Protein AF-A0A2E0ZNK6-F1 (afdb_monomer_lite)

Structure (mmCIF, N/CA/C/O backbone):
data_AF-A0A2E0ZNK6-F1
#
_entry.id   AF-A0A2E0ZNK6-F1
#
loop_
_atom_site.group_PDB
_atom_site.id
_atom_site.type_symbol
_atom_site.label_atom_id
_atom_site.label_alt_id
_atom_site.label_comp_id
_atom_site.label_asym_id
_atom_site.label_entity_id
_atom_site.label_seq_id
_atom_site.pdbx_PDB_ins_code
_atom_site.Cartn_x
_atom_site.Cartn_y
_atom_site.Cartn_z
_atom_site.occupancy
_atom_site.B_iso_or_equiv
_atom_site.auth_seq_id
_atom_site.auth_comp_id
_atom_site.auth_asym_id
_atom_site.auth_atom_id
_atom_site.pdbx_PDB_model_num
ATOM 1 N N . MET A 1 1 ? -23.061 -4.264 -3.926 1.00 70.12 1 MET A N 1
ATOM 2 C CA . MET A 1 1 ? -22.063 -5.006 -3.134 1.00 70.12 1 MET A CA 1
ATOM 3 C C . MET A 1 1 ? -20.706 -4.809 -3.786 1.00 70.12 1 MET A C 1
ATOM 5 O O . MET A 1 1 ? -20.598 -5.029 -4.992 1.00 70.12 1 MET A O 1
ATOM 9 N N . GLY A 1 2 ? -19.726 -4.303 -3.035 1.00 82.19 2 GLY A N 1
ATOM 10 C CA . GLY A 1 2 ? -18.363 -4.094 -3.534 1.00 82.19 2 GLY A CA 1
ATOM 11 C C . GLY A 1 2 ? -17.661 -5.417 -3.856 1.00 82.19 2 GLY A C 1
ATOM 12 O O . GLY A 1 2 ? -18.044 -6.472 -3.348 1.00 82.19 2 GLY A O 1
ATOM 13 N N . LYS A 1 3 ? -16.643 -5.379 -4.723 1.00 89.06 3 LYS A N 1
ATOM 14 C CA . LYS A 1 3 ? -15.767 -6.533 -4.967 1.00 89.06 3 LYS A CA 1
ATOM 15 C C . LYS A 1 3 ? -14.542 -6.429 -4.067 1.00 89.06 3 LYS A C 1
ATOM 17 O O . LYS A 1 3 ? -13.878 -5.399 -4.070 1.00 89.06 3 LYS A O 1
ATOM 22 N N . ASN A 1 4 ? -14.216 -7.513 -3.371 1.00 89.81 4 ASN A N 1
ATOM 23 C CA . ASN A 1 4 ? -12.973 -7.616 -2.615 1.00 89.81 4 ASN A CA 1
ATOM 24 C C . ASN A 1 4 ? -11.845 -8.045 -3.555 1.00 89.81 4 ASN A C 1
ATOM 26 O O . ASN A 1 4 ? -11.965 -9.060 -4.244 1.00 89.81 4 ASN A O 1
ATOM 30 N N . VAL A 1 5 ? -10.762 -7.272 -3.582 1.00 92.56 5 VAL A N 1
ATOM 31 C CA . VAL A 1 5 ? -9.569 -7.551 -4.387 1.00 92.56 5 VAL A CA 1
ATOM 32 C C . VAL A 1 5 ? -8.369 -7.615 -3.455 1.00 92.56 5 VAL A C 1
ATOM 34 O O . VAL A 1 5 ? -8.205 -6.756 -2.596 1.00 92.56 5 VAL A O 1
ATOM 37 N N . ALA A 1 6 ? -7.531 -8.629 -3.640 1.00 92.56 6 ALA A N 1
ATOM 38 C CA . ALA A 1 6 ? -6.248 -8.744 -2.968 1.00 92.56 6 ALA A CA 1
ATOM 39 C C . ALA A 1 6 ? -5.140 -8.595 -4.016 1.00 92.56 6 ALA A C 1
ATOM 41 O O . ALA A 1 6 ? -5.135 -9.318 -5.014 1.00 92.56 6 ALA A O 1
ATOM 42 N N . ALA A 1 7 ? -4.233 -7.644 -3.811 1.00 91.19 7 ALA A N 1
ATOM 43 C CA . ALA A 1 7 ? -3.157 -7.334 -4.743 1.00 91.19 7 ALA A CA 1
ATOM 44 C C . ALA A 1 7 ? -1.819 -7.347 -4.002 1.00 91.19 7 ALA A C 1
ATOM 46 O O . ALA A 1 7 ? -1.632 -6.606 -3.041 1.00 91.19 7 ALA A O 1
ATOM 47 N N . PHE A 1 8 ? -0.890 -8.184 -4.460 1.00 93.25 8 PHE A N 1
ATOM 48 C CA . PHE A 1 8 ? 0.424 -8.352 -3.846 1.00 93.25 8 PHE A CA 1
ATOM 49 C C . PHE A 1 8 ? 1.500 -8.487 -4.917 1.00 93.25 8 PHE A C 1
ATOM 51 O O . PHE A 1 8 ? 1.259 -9.042 -5.988 1.00 93.25 8 PHE A O 1
ATOM 58 N N . THR A 1 9 ? 2.709 -8.033 -4.593 1.00 94.12 9 THR A N 1
ATOM 59 C CA . THR A 1 9 ? 3.920 -8.499 -5.273 1.00 94.12 9 THR A CA 1
ATOM 60 C C . THR A 1 9 ? 4.522 -9.621 -4.439 1.00 94.12 9 THR A C 1
ATOM 62 O O . THR A 1 9 ? 4.619 -9.490 -3.222 1.00 94.12 9 THR A O 1
ATOM 65 N N . MET A 1 10 ? 4.918 -10.717 -5.079 1.00 96.62 10 MET A N 1
ATOM 66 C CA . MET A 1 10 ? 5.457 -11.888 -4.389 1.00 96.62 10 MET A CA 1
ATOM 67 C C . MET A 1 10 ? 6.645 -12.484 -5.134 1.00 96.62 10 MET A C 1
ATOM 69 O O . MET A 1 10 ? 6.805 -12.291 -6.342 1.00 96.62 10 MET A O 1
ATOM 73 N N . SER A 1 11 ? 7.477 -13.216 -4.405 1.00 96.25 11 SER A N 1
ATOM 74 C CA . SER A 1 11 ? 8.498 -14.082 -4.975 1.00 96.25 11 SER A CA 1
ATOM 75 C C . SER A 1 11 ? 7.863 -15.319 -5.618 1.00 96.25 11 SER A C 1
ATOM 77 O O . SER A 1 11 ? 6.703 -15.650 -5.371 1.00 96.25 11 SER A O 1
ATOM 79 N N . LEU A 1 12 ? 8.636 -16.031 -6.442 1.00 96.56 12 LEU A N 1
ATOM 80 C CA . LEU A 1 12 ? 8.164 -17.237 -7.134 1.00 96.56 12 LEU A CA 1
ATOM 81 C C . LEU A 1 12 ? 7.754 -18.363 -6.170 1.00 96.56 12 LEU A C 1
ATOM 83 O O . LEU A 1 12 ? 6.863 -19.148 -6.473 1.00 96.56 12 LEU A O 1
ATOM 87 N N . ASP A 1 13 ? 8.406 -18.432 -5.016 1.00 96.44 13 ASP A N 1
ATOM 88 C CA . ASP A 1 13 ? 8.130 -19.369 -3.927 1.00 96.44 13 ASP A CA 1
ATOM 89 C C . ASP A 1 13 ? 7.037 -18.877 -2.958 1.00 96.44 13 ASP A C 1
ATOM 91 O O . ASP A 1 13 ? 6.746 -19.555 -1.975 1.00 96.44 13 ASP A O 1
ATOM 95 N N . GLY A 1 14 ? 6.378 -17.750 -3.259 1.00 96.50 14 GLY A N 1
ATOM 96 C CA . GLY A 1 14 ? 5.131 -17.336 -2.609 1.00 96.50 14 GLY A CA 1
ATOM 97 C C . GLY A 1 14 ? 5.278 -16.412 -1.399 1.00 96.50 14 GLY A C 1
ATOM 98 O O . GLY A 1 14 ? 4.330 -16.279 -0.627 1.00 96.50 14 GLY A O 1
ATOM 99 N N . PHE A 1 15 ? 6.424 -15.752 -1.221 1.00 96.69 15 PHE A N 1
ATOM 100 C CA . PHE A 1 15 ? 6.652 -14.812 -0.120 1.00 96.69 15 PHE A CA 1
ATOM 101 C C . PHE A 1 15 ? 6.435 -13.359 -0.557 1.00 96.69 15 PHE A C 1
ATOM 103 O O . PHE A 1 15 ? 6.877 -12.940 -1.626 1.00 96.69 15 PHE A O 1
ATOM 110 N N . ILE A 1 16 ? 5.771 -12.571 0.293 1.00 95.75 16 ILE A N 1
ATOM 111 C CA . ILE A 1 16 ? 5.468 -11.144 0.054 1.00 95.75 16 ILE A CA 1
ATOM 112 C C . ILE A 1 16 ? 6.433 -10.180 0.766 1.00 95.75 16 ILE A C 1
ATOM 114 O O . ILE A 1 16 ? 6.348 -8.970 0.576 1.00 95.75 16 ILE A O 1
ATOM 118 N N . ALA A 1 17 ? 7.357 -10.711 1.565 1.00 96.88 17 ALA A N 1
ATOM 119 C CA . ALA A 1 17 ? 8.438 -9.983 2.221 1.00 96.88 17 ALA A CA 1
ATOM 120 C C . ALA A 1 17 ? 9.572 -10.957 2.577 1.00 96.88 17 ALA A C 1
ATOM 122 O O . ALA A 1 17 ? 9.353 -12.171 2.635 1.00 96.88 17 ALA A O 1
ATOM 123 N N . GLY A 1 18 ? 10.779 -10.438 2.800 1.00 94.69 18 GLY A N 1
ATOM 124 C CA . GLY A 1 18 ? 11.882 -11.224 3.349 1.00 94.69 18 GLY A CA 1
ATOM 125 C C . GLY A 1 18 ? 11.807 -11.394 4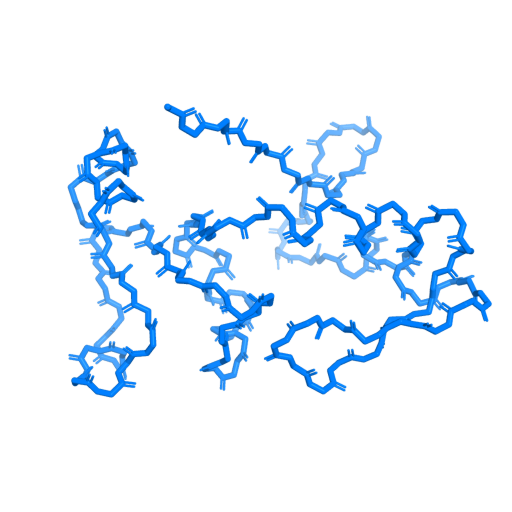.878 1.00 94.69 18 GLY A C 1
ATOM 126 O O . GLY A 1 18 ? 10.906 -10.842 5.514 1.00 94.69 18 GLY A O 1
ATOM 127 N N . PRO A 1 19 ? 12.727 -12.165 5.493 1.00 93.62 19 PRO A N 1
ATOM 128 C CA . PRO A 1 19 ? 12.668 -12.506 6.919 1.00 93.62 19 PRO A CA 1
ATOM 129 C C . PRO A 1 19 ? 12.687 -11.325 7.899 1.00 93.62 19 PRO A C 1
ATOM 131 O O . PRO A 1 19 ? 12.296 -11.511 9.048 1.00 93.62 19 PRO A O 1
ATOM 134 N N . ASN A 1 20 ? 13.136 -10.139 7.476 1.00 93.38 20 ASN A N 1
ATOM 135 C CA . ASN A 1 20 ? 13.148 -8.913 8.280 1.00 93.38 20 ASN A CA 1
ATOM 136 C C . ASN A 1 20 ? 12.280 -7.813 7.637 1.00 93.38 20 ASN A C 1
ATOM 138 O O . ASN A 1 20 ? 12.625 -6.633 7.689 1.00 93.38 20 ASN A O 1
ATOM 142 N N . ASP A 1 21 ? 11.185 -8.219 6.985 1.00 93.31 21 ASP A N 1
ATOM 143 C CA . ASP A 1 21 ? 10.240 -7.368 6.247 1.00 93.31 21 ASP A CA 1
ATOM 144 C C . ASP A 1 21 ? 10.844 -6.622 5.051 1.00 93.31 21 ASP A C 1
ATOM 146 O O . ASP A 1 21 ? 10.258 -5.671 4.530 1.00 93.31 21 ASP A O 1
ATOM 150 N N . GLU A 1 22 ? 12.010 -7.041 4.555 1.00 92.62 22 GLU A N 1
ATOM 151 C CA . GLU A 1 22 ? 12.582 -6.403 3.381 1.00 92.62 22 GLU A CA 1
ATOM 152 C C . GLU A 1 22 ? 11.739 -6.680 2.126 1.00 92.62 22 GLU A C 1
ATOM 154 O O . GLU A 1 22 ? 11.526 -7.818 1.707 1.00 92.62 22 GLU A O 1
ATOM 159 N N . VAL A 1 23 ? 11.289 -5.603 1.483 1.00 93.50 23 VAL A N 1
ATOM 160 C CA . VAL A 1 23 ? 10.447 -5.660 0.277 1.00 93.50 23 VAL A CA 1
ATOM 161 C C . VAL A 1 23 ? 11.159 -5.156 -0.978 1.00 93.50 23 VAL A C 1
ATOM 163 O O . VAL A 1 23 ? 10.675 -5.341 -2.091 1.00 93.50 23 VAL A O 1
ATOM 166 N N . GLY A 1 24 ? 12.350 -4.563 -0.843 1.00 92.56 24 GLY A N 1
ATOM 167 C CA . GLY A 1 24 ? 13.020 -3.854 -1.941 1.00 92.56 24 GLY A CA 1
ATOM 168 C C . GLY A 1 24 ? 13.265 -4.703 -3.195 1.00 92.56 24 GLY A C 1
ATOM 169 O O . GLY A 1 24 ? 13.151 -4.202 -4.310 1.00 92.56 24 GLY A O 1
ATOM 170 N N . ARG A 1 25 ? 13.548 -6.006 -3.044 1.00 92.62 25 ARG A N 1
ATOM 171 C CA . ARG A 1 25 ? 13.685 -6.914 -4.198 1.00 92.62 25 ARG A CA 1
ATOM 172 C C . ARG A 1 25 ? 12.355 -7.174 -4.893 1.00 92.62 25 ARG A C 1
ATOM 174 O O . ARG A 1 25 ? 12.323 -7.179 -6.119 1.00 92.62 25 ARG A O 1
ATOM 181 N N . LEU A 1 26 ? 11.291 -7.370 -4.116 1.00 95.00 26 LEU A N 1
ATOM 182 C CA . LEU A 1 26 ? 9.947 -7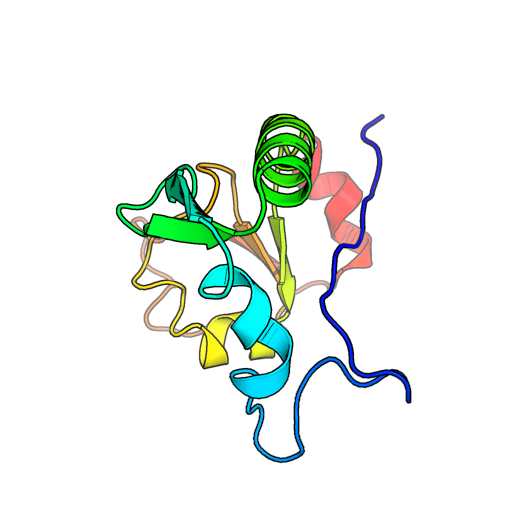.594 -4.634 1.00 95.00 26 LEU A CA 1
ATOM 183 C C . LEU A 1 26 ? 9.464 -6.354 -5.382 1.00 95.00 26 LEU A C 1
ATOM 185 O O . LEU A 1 26 ? 9.058 -6.463 -6.525 1.00 95.00 26 LEU A O 1
ATOM 189 N N . PHE A 1 27 ? 9.618 -5.165 -4.804 1.00 93.56 27 PHE A N 1
ATOM 190 C CA . PHE A 1 27 ? 9.085 -3.917 -5.358 1.00 93.56 27 PHE A CA 1
ATOM 191 C C . PHE A 1 27 ? 10.000 -3.248 -6.396 1.00 93.56 27 PHE A C 1
ATOM 193 O O . PHE A 1 27 ? 9.635 -2.215 -6.953 1.00 93.56 27 PHE A O 1
ATOM 200 N N . LYS A 1 28 ? 11.164 -3.835 -6.720 1.00 94.56 28 LYS A N 1
ATOM 201 C CA . LYS A 1 28 ? 12.128 -3.271 -7.686 1.00 94.56 28 LYS A CA 1
ATOM 202 C C . LYS A 1 28 ? 11.494 -2.945 -9.043 1.00 94.56 28 LYS A C 1
ATOM 204 O O . LYS A 1 28 ? 11.945 -2.027 -9.727 1.00 94.56 28 LYS A O 1
ATOM 209 N N . TRP A 1 29 ? 10.457 -3.684 -9.436 1.00 94.19 29 TRP A N 1
ATOM 210 C CA . TRP A 1 29 ? 9.803 -3.490 -10.725 1.00 94.19 29 TRP A CA 1
ATOM 211 C C . TRP A 1 29 ? 9.142 -2.108 -10.872 1.00 94.19 29 TRP A C 1
ATOM 213 O O . TRP A 1 29 ? 9.121 -1.587 -11.988 1.00 94.19 29 TRP A O 1
ATOM 223 N N . TYR A 1 30 ? 8.724 -1.473 -9.767 1.00 94.31 30 TYR A N 1
ATOM 224 C CA . TYR A 1 30 ? 8.174 -0.110 -9.746 1.00 94.31 30 TYR A CA 1
ATOM 225 C C . TYR A 1 30 ? 9.165 0.978 -10.177 1.00 94.31 30 TYR A C 1
ATOM 227 O O . TYR A 1 30 ? 8.744 2.108 -10.380 1.00 94.31 30 TYR A O 1
ATOM 235 N N . GLY A 1 31 ? 10.459 0.676 -10.310 1.00 95.50 31 GLY A N 1
ATOM 236 C CA . GLY A 1 31 ? 11.476 1.619 -10.796 1.00 95.50 31 GLY A CA 1
ATOM 237 C C . GLY A 1 31 ? 12.305 1.082 -11.963 1.00 95.50 31 GLY A C 1
ATOM 238 O O . GLY A 1 31 ? 13.401 1.577 -12.211 1.00 95.50 31 GLY A O 1
ATOM 239 N N . SER A 1 32 ? 11.840 0.020 -12.624 1.00 95.00 32 SER A N 1
ATOM 240 C CA . SER A 1 32 ? 12.626 -0.717 -13.625 1.00 95.00 32 SER A CA 1
ATOM 241 C C . SER A 1 32 ? 12.215 -0.475 -15.078 1.00 95.00 32 SER A C 1
ATOM 243 O O . SER A 1 32 ? 12.854 -1.022 -15.974 1.00 95.00 32 SER A O 1
ATOM 245 N N . GLY A 1 33 ? 11.156 0.302 -15.313 1.00 96.06 33 GLY A N 1
ATOM 246 C CA . GLY A 1 33 ? 10.641 0.575 -16.652 1.00 96.06 33 GLY A CA 1
ATOM 247 C C . GLY A 1 33 ? 10.992 1.959 -17.189 1.00 96.06 33 GLY A C 1
ATOM 248 O O . GLY A 1 33 ? 11.962 2.596 -16.773 1.00 96.06 33 GLY A O 1
ATOM 249 N N . ASP A 1 34 ? 10.185 2.417 -18.138 1.00 96.81 34 ASP A N 1
ATOM 250 C CA . ASP A 1 34 ? 10.382 3.635 -18.921 1.00 96.81 34 ASP A CA 1
ATOM 251 C C . ASP A 1 34 ? 9.218 4.631 -18.832 1.00 96.81 34 ASP A C 1
ATOM 253 O O . ASP A 1 34 ? 9.425 5.810 -19.116 1.00 96.81 34 ASP A O 1
ATOM 257 N N . THR A 1 35 ? 8.053 4.203 -18.350 1.00 97.56 35 THR A N 1
ATOM 258 C CA . THR A 1 35 ? 6.871 5.047 -18.162 1.00 97.56 35 THR A CA 1
ATOM 259 C C . THR A 1 35 ? 6.776 5.525 -16.719 1.00 97.56 35 THR A C 1
ATOM 261 O O . THR A 1 35 ? 6.671 4.721 -15.788 1.00 97.56 35 THR A O 1
ATOM 264 N N . GLU A 1 36 ? 6.786 6.842 -16.531 1.00 96.44 36 GLU A N 1
ATOM 265 C CA . GLU A 1 36 ? 6.503 7.466 -15.239 1.00 96.44 36 GLU A CA 1
ATOM 266 C C . GLU A 1 36 ? 5.000 7.470 -14.957 1.00 96.44 36 GLU A C 1
ATOM 268 O O . GLU A 1 36 ? 4.193 7.764 -15.839 1.00 96.44 36 GLU A O 1
ATOM 273 N N . PHE A 1 37 ? 4.624 7.178 -13.715 1.00 92.56 37 PHE A N 1
ATOM 274 C CA . PHE A 1 37 ? 3.266 7.383 -13.237 1.00 92.56 37 PHE A CA 1
ATOM 275 C C . PHE A 1 37 ? 3.268 7.796 -11.767 1.00 92.56 37 PHE A C 1
ATOM 277 O O . PHE A 1 37 ? 4.008 7.254 -10.941 1.00 92.56 37 PHE A O 1
ATOM 284 N N . THR A 1 38 ? 2.432 8.776 -11.444 1.00 91.06 38 THR A N 1
ATOM 285 C CA . THR A 1 38 ? 2.259 9.263 -10.076 1.00 91.06 38 THR A CA 1
ATOM 286 C C . THR A 1 38 ? 1.311 8.342 -9.325 1.00 91.06 38 THR A C 1
ATOM 288 O O . THR A 1 38 ? 0.219 8.035 -9.809 1.00 91.06 38 THR A O 1
ATOM 291 N N . VAL A 1 39 ? 1.712 7.911 -8.132 1.00 88.44 39 VAL A N 1
ATOM 292 C CA . VAL A 1 39 ? 0.842 7.157 -7.229 1.00 88.44 39 VAL A CA 1
ATOM 293 C C . VAL A 1 39 ? -0.247 8.110 -6.727 1.00 88.44 39 VAL A C 1
ATOM 295 O O . VAL A 1 39 ? 0.089 9.104 -6.075 1.00 88.44 39 VAL A O 1
ATOM 298 N N . PRO A 1 40 ? -1.539 7.849 -7.007 1.00 86.38 40 PRO A N 1
ATOM 299 C CA . PRO A 1 40 ? -2.603 8.765 -6.611 1.00 86.38 40 PRO A CA 1
ATOM 300 C C . PRO A 1 40 ? -2.585 9.028 -5.098 1.00 86.38 40 PRO A C 1
ATOM 302 O O . PRO A 1 40 ? -2.199 8.159 -4.320 1.00 86.38 40 PRO A O 1
ATOM 305 N N . GLY A 1 41 ? -2.963 10.234 -4.674 1.00 82.50 41 GLY A N 1
ATOM 306 C CA . GLY A 1 41 ? -2.936 10.629 -3.258 1.00 82.50 41 GLY A CA 1
ATOM 307 C C . GLY A 1 41 ? -1.540 10.885 -2.670 1.00 82.50 41 GLY A C 1
ATOM 308 O O . GLY A 1 41 ? -1.434 11.100 -1.468 1.00 82.50 41 GLY A O 1
ATOM 309 N N . THR A 1 42 ? -0.475 10.868 -3.482 1.00 85.31 42 THR A N 1
ATOM 310 C CA . THR A 1 42 ? 0.904 11.138 -3.040 1.00 85.31 42 THR A CA 1
ATOM 311 C C . THR A 1 42 ? 1.706 11.883 -4.111 1.00 85.31 42 THR A C 1
ATOM 313 O O . THR A 1 42 ? 1.312 11.908 -5.275 1.00 85.31 42 THR A O 1
ATOM 316 N N . ASP A 1 43 ? 2.887 12.383 -3.739 1.00 88.44 43 ASP A N 1
ATOM 317 C CA . ASP A 1 43 ? 3.893 12.900 -4.682 1.00 88.44 43 ASP A CA 1
ATOM 318 C C . ASP A 1 43 ? 4.859 11.809 -5.197 1.00 88.44 43 ASP A C 1
ATOM 320 O O . ASP A 1 43 ? 5.853 12.102 -5.865 1.00 88.44 43 ASP A O 1
ATOM 324 N N . MET A 1 44 ? 4.615 10.531 -4.877 1.00 89.69 44 MET A N 1
ATOM 325 C CA . MET A 1 44 ? 5.497 9.437 -5.283 1.00 89.69 44 MET A CA 1
ATOM 326 C C . MET A 1 44 ? 5.353 9.146 -6.777 1.00 89.69 44 MET A C 1
ATOM 328 O O . MET A 1 44 ? 4.251 8.931 -7.281 1.00 89.69 44 MET A O 1
ATOM 332 N N . ILE A 1 45 ? 6.486 9.069 -7.476 1.00 93.19 45 ILE A N 1
ATOM 333 C CA . ILE A 1 45 ? 6.547 8.698 -8.892 1.00 93.19 45 ILE A CA 1
ATOM 334 C C . ILE A 1 45 ? 7.179 7.316 -9.008 1.00 93.19 45 ILE A C 1
ATOM 336 O O . ILE A 1 45 ? 8.307 7.087 -8.566 1.00 93.19 45 ILE A O 1
ATOM 340 N N . PHE A 1 46 ? 6.449 6.400 -9.630 1.00 94.56 46 PHE A N 1
ATOM 341 C CA . PHE A 1 46 ? 6.959 5.106 -10.052 1.00 94.56 46 PHE A CA 1
ATOM 342 C C . PHE A 1 46 ? 7.342 5.160 -11.529 1.00 94.56 46 PHE A C 1
ATOM 344 O O . PHE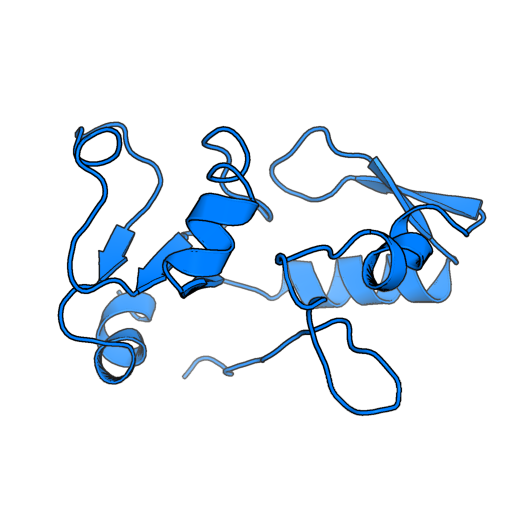 A 1 46 ? 6.810 5.952 -12.303 1.00 94.56 46 PHE A O 1
ATOM 351 N N . LYS A 1 47 ? 8.287 4.307 -11.916 1.00 97.31 47 LYS A N 1
ATOM 352 C CA . LYS A 1 47 ? 8.758 4.137 -13.285 1.00 97.31 47 LYS A CA 1
ATOM 353 C C . LYS A 1 47 ? 8.679 2.667 -13.686 1.00 97.31 47 LYS A C 1
ATOM 355 O O . LYS A 1 47 ? 9.579 1.873 -13.403 1.00 97.31 47 LYS A O 1
ATOM 360 N N . ALA A 1 48 ? 7.576 2.299 -14.323 1.00 96.38 48 ALA A N 1
ATOM 361 C CA . ALA A 1 48 ? 7.254 0.927 -14.705 1.00 96.38 48 ALA A CA 1
ATOM 362 C C . ALA A 1 48 ? 7.140 0.795 -16.229 1.00 96.38 48 ALA A C 1
ATOM 364 O O . ALA A 1 48 ? 7.213 1.780 -16.957 1.00 96.38 48 ALA A O 1
ATOM 365 N N . ALA A 1 49 ? 7.015 -0.433 -16.732 1.00 97.06 49 ALA A N 1
ATOM 366 C CA . ALA A 1 49 ? 6.683 -0.636 -18.140 1.00 97.06 49 ALA A CA 1
ATOM 367 C C . ALA A 1 49 ? 5.283 -0.067 -18.424 1.00 97.06 49 ALA A C 1
ATOM 369 O O . ALA A 1 49 ? 4.399 -0.201 -17.573 1.00 97.06 49 ALA A O 1
ATOM 370 N N . GLN A 1 50 ? 5.060 0.490 -19.619 1.00 96.56 50 GLN A N 1
ATOM 371 C CA . GLN A 1 50 ? 3.778 1.103 -20.001 1.00 96.56 50 GLN A CA 1
ATOM 372 C C . GLN A 1 50 ? 2.561 0.228 -19.661 1.00 96.56 50 GLN A C 1
ATOM 374 O O . GLN A 1 50 ? 1.642 0.685 -18.992 1.00 96.56 50 GLN A O 1
ATOM 379 N N . ALA A 1 51 ? 2.592 -1.057 -20.031 1.00 96.69 51 ALA A N 1
ATOM 380 C CA . ALA A 1 51 ? 1.486 -1.980 -19.764 1.00 96.69 51 ALA A CA 1
ATOM 381 C C . ALA A 1 51 ? 1.177 -2.138 -18.261 1.00 96.69 51 ALA A C 1
ATOM 383 O O . ALA A 1 51 ? 0.019 -2.287 -17.876 1.00 96.69 51 ALA A O 1
ATOM 384 N N . SER A 1 52 ? 2.202 -2.094 -17.404 1.00 95.88 52 SER A N 1
ATOM 385 C CA . SER A 1 52 ? 2.025 -2.142 -15.952 1.00 95.88 52 SER A CA 1
ATOM 386 C C . SER A 1 52 ? 1.479 -0.824 -15.410 1.00 95.88 52 SER A C 1
ATOM 388 O O . SER A 1 52 ? 0.609 -0.855 -14.546 1.00 95.88 52 SER A O 1
ATOM 390 N N . ALA A 1 53 ? 1.963 0.318 -15.907 1.00 95.50 53 ALA A N 1
ATOM 391 C CA . ALA A 1 53 ? 1.454 1.632 -15.516 1.00 95.50 53 ALA A CA 1
ATOM 392 C C . ALA A 1 53 ? -0.041 1.768 -15.859 1.00 95.50 53 ALA A C 1
ATOM 394 O O . ALA A 1 53 ? -0.835 2.109 -14.983 1.00 95.50 53 ALA A O 1
ATOM 395 N N . ASP A 1 54 ? -0.434 1.386 -17.078 1.00 95.31 54 ASP A N 1
ATOM 396 C CA . ASP A 1 54 ? -1.832 1.392 -17.529 1.00 95.31 54 ASP A CA 1
ATOM 397 C C . ASP A 1 54 ? -2.707 0.487 -16.649 1.00 95.31 54 ASP A C 1
ATOM 399 O O . ASP A 1 54 ? -3.781 0.887 -16.195 1.00 95.31 54 ASP A O 1
ATOM 403 N N . TYR A 1 55 ? -2.226 -0.729 -16.358 1.00 94.69 55 TYR A N 1
ATOM 404 C CA . TYR A 1 55 ? -2.927 -1.676 -15.492 1.00 94.69 55 TYR A CA 1
ATOM 405 C C . TYR A 1 55 ? -3.129 -1.130 -14.075 1.00 94.69 55 TYR A C 1
ATOM 407 O O . TYR A 1 55 ? -4.221 -1.262 -13.517 1.00 94.69 55 TYR A O 1
ATOM 415 N N . LEU A 1 56 ? -2.092 -0.540 -13.477 1.00 93.50 56 LEU A N 1
ATOM 416 C CA . LEU A 1 56 ? -2.171 0.008 -12.126 1.00 93.50 56 LEU A CA 1
ATOM 417 C C . LEU A 1 56 ? -3.093 1.217 -12.074 1.00 93.50 56 LEU A C 1
ATOM 419 O O . LEU A 1 56 ? -3.925 1.286 -11.177 1.00 93.50 56 LEU A O 1
ATOM 423 N N . GLN A 1 57 ? -3.001 2.127 -13.045 1.00 91.62 57 GLN A N 1
ATOM 424 C CA . GLN A 1 57 ? -3.881 3.287 -13.124 1.00 91.62 57 GLN A CA 1
ATOM 425 C C . GLN A 1 57 ? -5.352 2.859 -13.218 1.00 91.62 57 GLN A C 1
ATOM 427 O O . GLN A 1 57 ? -6.184 3.334 -12.443 1.00 91.62 57 GLN A O 1
ATOM 432 N N . ASP A 1 58 ? -5.675 1.923 -14.114 1.00 93.00 58 ASP A N 1
ATOM 433 C CA . ASP A 1 58 ? -7.034 1.395 -14.254 1.00 93.00 58 ASP A CA 1
ATOM 434 C C . ASP A 1 58 ? -7.499 0.661 -12.985 1.00 93.00 58 ASP A C 1
ATOM 436 O O . ASP A 1 58 ? -8.595 0.920 -12.483 1.00 93.00 58 ASP A O 1
ATOM 440 N N . SER A 1 59 ? -6.663 -0.216 -12.423 1.00 92.94 59 SER A N 1
ATOM 441 C CA . SER A 1 59 ? -7.018 -1.030 -11.254 1.00 92.94 59 SER A CA 1
ATOM 442 C C . SER A 1 59 ? -7.193 -0.192 -9.990 1.00 92.94 59 SER A C 1
ATOM 444 O O . SER A 1 59 ? -8.169 -0.371 -9.262 1.00 92.94 59 SER A O 1
ATOM 446 N N . TRP A 1 60 ? -6.276 0.738 -9.727 1.00 93.19 60 TRP A N 1
ATOM 447 C CA . TRP A 1 60 ? -6.308 1.586 -8.538 1.00 93.19 60 TRP A CA 1
ATOM 448 C C . TRP A 1 60 ? -7.426 2.624 -8.592 1.00 93.19 60 TRP A C 1
ATOM 450 O O . TRP A 1 60 ? -8.021 2.899 -7.556 1.00 93.19 60 TRP A O 1
ATOM 460 N N . SER A 1 61 ? -7.799 3.117 -9.781 1.00 91.31 61 SER A N 1
ATOM 461 C CA . SER A 1 61 ? -8.932 4.048 -9.939 1.00 91.31 61 SER A CA 1
ATOM 462 C C . SER A 1 61 ? -10.286 3.471 -9.500 1.00 91.31 61 SER A C 1
ATOM 464 O O . SER A 1 61 ? -11.241 4.213 -9.284 1.00 91.31 61 SER A O 1
ATOM 466 N N . LYS A 1 62 ? -10.377 2.142 -9.378 1.00 92.56 62 LYS A N 1
ATOM 467 C CA . LYS A 1 62 ? -11.596 1.410 -9.005 1.00 92.56 62 LYS A CA 1
ATOM 468 C C . LYS A 1 62 ? -11.649 1.065 -7.518 1.00 92.56 62 LYS A C 1
ATOM 470 O O . LYS A 1 62 ? -12.656 0.515 -7.069 1.00 92.56 62 LYS A O 1
ATOM 475 N N . LEU A 1 63 ? -10.577 1.322 -6.769 1.00 92.94 63 LEU A N 1
ATOM 476 C CA . LEU A 1 63 ? -10.532 1.050 -5.338 1.00 92.94 63 LEU A CA 1
ATOM 477 C C . LEU A 1 63 ? -11.288 2.148 -4.588 1.00 92.94 63 LEU A C 1
ATOM 479 O O . LEU A 1 63 ? -11.094 3.329 -4.844 1.00 92.94 63 LEU A O 1
ATOM 483 N N . GLY A 1 64 ? -12.162 1.739 -3.668 1.00 92.75 64 GLY A N 1
ATOM 484 C CA . GLY A 1 64 ? -12.905 2.657 -2.796 1.00 92.75 64 GLY A CA 1
ATOM 485 C C . GLY A 1 64 ? -12.355 2.735 -1.373 1.00 92.75 64 GLY A C 1
ATOM 486 O O . GLY A 1 64 ? -12.690 3.660 -0.648 1.00 92.75 64 GLY A O 1
ATOM 487 N N . ALA A 1 65 ? -11.528 1.770 -0.971 1.00 93.44 65 ALA A N 1
ATOM 488 C CA . ALA A 1 65 ? -10.914 1.689 0.348 1.00 93.44 65 ALA A CA 1
ATOM 489 C C . ALA A 1 65 ? -9.696 0.759 0.305 1.00 93.44 65 ALA A C 1
ATOM 491 O O . ALA A 1 65 ? -9.626 -0.144 -0.536 1.00 93.44 65 ALA A O 1
ATOM 492 N N . ILE A 1 66 ? -8.778 0.949 1.249 1.00 94.19 66 ILE A N 1
ATOM 493 C CA . ILE A 1 66 ? -7.682 0.026 1.536 1.00 94.19 66 ILE A CA 1
ATOM 494 C C . ILE A 1 66 ? -7.912 -0.600 2.904 1.00 94.19 66 ILE A C 1
ATOM 496 O O . ILE A 1 66 ? -8.219 0.075 3.883 1.00 94.19 66 ILE A O 1
ATOM 500 N N . VAL A 1 67 ? -7.717 -1.911 2.965 1.00 94.44 67 VAL A N 1
ATOM 501 C CA . VAL A 1 67 ? -7.639 -2.664 4.210 1.00 94.44 67 VAL A CA 1
ATOM 502 C C . VAL A 1 67 ? -6.233 -3.219 4.306 1.00 94.44 67 VAL A C 1
ATOM 504 O O . VAL A 1 67 ? -5.786 -3.912 3.392 1.00 94.44 67 VAL A O 1
ATOM 507 N N . THR A 1 68 ? -5.563 -2.977 5.426 1.00 95.06 68 THR A N 1
ATOM 508 C CA . THR A 1 68 ? -4.284 -3.626 5.707 1.00 95.06 68 THR A CA 1
ATOM 509 C C . THR A 1 68 ? -4.162 -4.032 7.172 1.00 95.06 68 THR A C 1
ATOM 511 O O . THR A 1 68 ? -4.969 -3.651 8.022 1.00 95.06 68 THR A O 1
ATOM 514 N N . GLY A 1 69 ? -3.155 -4.844 7.470 1.00 95.44 69 GLY A N 1
ATOM 515 C CA . GLY A 1 69 ? -2.807 -5.222 8.833 1.00 95.44 69 GLY A CA 1
ATOM 516 C C . GLY A 1 69 ? -1.830 -4.240 9.477 1.00 95.44 69 GLY A C 1
ATOM 517 O O . GLY A 1 69 ? -1.103 -3.514 8.800 1.00 95.44 69 GLY A O 1
ATOM 518 N N . ARG A 1 70 ? -1.747 -4.293 10.809 1.00 96.19 70 ARG A N 1
ATOM 519 C CA . ARG A 1 70 ? -0.819 -3.475 11.605 1.00 96.19 70 ARG A CA 1
ATOM 520 C C . ARG A 1 70 ? 0.643 -3.532 11.139 1.00 96.19 70 ARG A C 1
ATOM 522 O O . ARG A 1 70 ? 1.312 -2.510 11.125 1.00 96.19 70 ARG A O 1
ATOM 529 N N . ARG A 1 71 ? 1.140 -4.710 10.743 1.00 95.12 71 ARG A N 1
ATOM 530 C CA . ARG A 1 71 ? 2.552 -4.884 10.357 1.00 95.12 71 ARG A CA 1
ATOM 531 C C . ARG A 1 71 ? 2.928 -4.083 9.111 1.00 95.12 71 ARG A C 1
ATOM 533 O O . ARG A 1 71 ? 3.982 -3.462 9.097 1.00 95.12 71 ARG A O 1
ATOM 540 N N . ASP A 1 72 ? 2.070 -4.091 8.097 1.00 94.88 72 ASP A N 1
ATOM 541 C CA . ASP A 1 72 ? 2.276 -3.325 6.864 1.00 94.88 72 ASP A CA 1
ATOM 542 C C . ASP A 1 72 ? 2.217 -1.816 7.136 1.00 94.88 72 ASP A C 1
ATOM 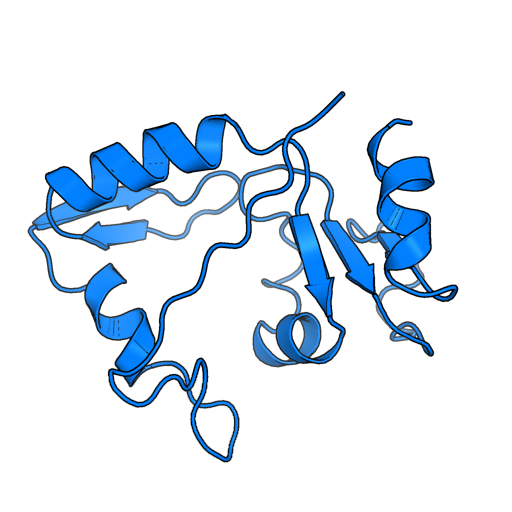544 O O . ASP A 1 72 ? 3.077 -1.072 6.675 1.00 94.88 72 ASP A O 1
ATOM 548 N N . PHE A 1 73 ? 1.274 -1.384 7.981 1.00 95.62 73 PHE A N 1
ATOM 549 C CA . PHE A 1 73 ? 1.192 -0.003 8.459 1.00 95.62 73 PHE A CA 1
ATOM 550 C C . PHE A 1 73 ? 2.487 0.462 9.145 1.00 95.62 73 PHE A C 1
ATOM 552 O O . PHE A 1 73 ? 2.984 1.549 8.859 1.00 95.62 73 PHE A O 1
ATOM 559 N N . ASP A 1 74 ? 3.061 -0.363 10.024 1.00 95.19 74 ASP A N 1
ATOM 560 C CA . ASP A 1 74 ? 4.301 -0.018 10.723 1.00 95.19 74 ASP A CA 1
ATOM 561 C C . ASP A 1 74 ? 5.504 0.012 9.755 1.00 95.19 74 ASP A C 1
ATOM 563 O O . ASP A 1 74 ? 6.286 0.961 9.763 1.00 95.19 74 ASP A O 1
ATOM 567 N N . VAL A 1 75 ? 5.649 -0.997 8.884 1.00 94.00 75 VAL A N 1
ATOM 568 C CA . VAL A 1 75 ? 6.781 -1.107 7.937 1.00 94.00 75 VAL A CA 1
ATOM 569 C C . VAL A 1 75 ? 6.747 -0.009 6.870 1.00 94.00 75 VAL A C 1
ATOM 571 O O . VAL A 1 75 ? 7.798 0.470 6.439 1.00 94.00 75 VAL A O 1
ATOM 574 N N . SER A 1 76 ? 5.556 0.435 6.465 1.00 92.19 76 SER A N 1
ATOM 575 C CA . SER A 1 76 ? 5.382 1.560 5.543 1.00 92.19 76 SER A CA 1
ATOM 576 C C . SER A 1 76 ? 5.591 2.927 6.202 1.00 92.19 76 SER A C 1
ATOM 578 O O . SER A 1 76 ? 5.510 3.950 5.519 1.00 92.19 76 SER A O 1
ATOM 580 N N . ASN A 1 77 ? 5.864 2.965 7.513 1.00 93.19 77 ASN A N 1
ATOM 581 C CA . ASN A 1 77 ? 5.872 4.177 8.331 1.00 93.19 77 ASN A CA 1
ATOM 582 C C . ASN A 1 77 ? 4.579 4.989 8.155 1.00 93.19 77 ASN A C 1
ATOM 584 O O . ASN A 1 77 ? 4.622 6.207 7.956 1.00 93.19 77 ASN A O 1
ATOM 588 N N . ALA A 1 78 ? 3.434 4.296 8.154 1.00 94.19 78 ALA A N 1
ATOM 589 C CA . ALA A 1 78 ? 2.108 4.861 7.919 1.00 94.19 78 ALA A CA 1
ATOM 590 C C . ALA A 1 78 ? 2.023 5.718 6.642 1.00 94.19 78 ALA A C 1
ATOM 592 O O . ALA A 1 78 ? 1.284 6.700 6.599 1.00 94.19 78 ALA A O 1
ATOM 593 N N . TRP A 1 79 ? 2.842 5.417 5.628 1.00 91.94 79 TRP A N 1
ATOM 594 C CA . TRP A 1 79 ? 2.995 6.214 4.401 1.00 91.94 79 TRP A CA 1
ATOM 595 C C . TRP A 1 79 ? 3.196 7.722 4.656 1.00 91.94 79 TRP A C 1
ATOM 597 O O . TRP A 1 79 ? 2.757 8.571 3.875 1.00 91.94 79 TRP A O 1
ATOM 607 N N . GLY A 1 80 ? 3.832 8.075 5.778 1.00 90.44 80 GLY A N 1
ATOM 608 C CA . GLY A 1 80 ? 4.025 9.464 6.200 1.00 90.44 80 GLY A CA 1
ATOM 609 C C . GLY A 1 80 ? 2.731 10.201 6.561 1.00 90.44 80 GLY A C 1
ATOM 610 O O . GLY A 1 80 ? 2.699 11.424 6.485 1.00 90.44 80 GLY A O 1
ATOM 611 N N . GLY A 1 81 ? 1.665 9.478 6.913 1.00 90.75 81 GLY A N 1
ATOM 612 C CA . GLY A 1 81 ? 0.343 10.042 7.189 1.00 90.75 81 GLY A CA 1
ATOM 613 C C . GLY A 1 81 ? -0.497 10.315 5.940 1.00 90.75 81 GLY A C 1
ATOM 614 O O . GLY A 1 81 ? -1.525 10.974 6.039 1.00 90.75 81 GLY A O 1
ATOM 615 N N . ASN A 1 82 ? -0.090 9.829 4.764 1.00 89.06 82 ASN A N 1
ATOM 616 C CA . ASN A 1 82 ? -0.856 10.019 3.534 1.00 89.06 82 ASN A CA 1
ATOM 617 C C . ASN A 1 82 ? -1.808 8.847 3.283 1.00 89.06 82 ASN A C 1
ATOM 619 O O . ASN A 1 82 ? -1.432 7.682 3.414 1.00 89.06 82 ASN A O 1
ATOM 623 N N . LEU A 1 83 ? -3.021 9.156 2.825 1.00 89.94 83 LEU A N 1
ATOM 624 C CA . LEU A 1 83 ? -3.923 8.160 2.254 1.00 89.94 83 LEU A CA 1
ATOM 625 C C . LEU A 1 83 ? -3.486 7.865 0.823 1.00 89.94 83 LEU A C 1
ATOM 627 O O . LEU A 1 83 ? -3.912 8.534 -0.121 1.00 89.94 83 LEU A O 1
ATOM 631 N N . ILE A 1 84 ? -2.625 6.859 0.661 1.00 88.50 84 ILE A N 1
ATOM 632 C CA . ILE A 1 84 ? -2.222 6.396 -0.667 1.00 88.50 84 ILE A CA 1
ATOM 633 C C . ILE A 1 84 ? -3.465 6.026 -1.492 1.00 88.50 84 ILE A C 1
ATOM 635 O O . ILE A 1 84 ? -4.466 5.532 -0.989 1.00 88.50 84 ILE A O 1
ATOM 639 N N . LEU A 1 85 ? -3.451 6.321 -2.780 1.00 91.06 85 LEU A N 1
ATOM 640 C CA . LEU A 1 85 ? -4.611 6.228 -3.674 1.00 91.06 85 LEU A CA 1
ATOM 641 C C . LEU A 1 85 ? -5.779 7.183 -3.354 1.00 91.06 85 LEU A C 1
ATOM 643 O O . LEU A 1 85 ? -6.766 7.183 -4.082 1.00 91.06 85 LEU A O 1
ATOM 647 N N . GLY A 1 86 ? -5.672 8.026 -2.320 1.00 90.06 86 GLY A N 1
ATOM 648 C CA . GLY A 1 86 ? -6.702 8.995 -1.935 1.00 90.06 86 GLY A CA 1
ATOM 649 C C . GLY A 1 86 ? -7.970 8.369 -1.347 1.00 90.06 86 GLY A C 1
ATOM 650 O O . GLY A 1 86 ? -9.024 9.001 -1.373 1.00 90.06 86 GLY A O 1
ATOM 651 N N . VAL A 1 87 ? -7.888 7.133 -0.846 1.00 92.75 87 VAL A N 1
ATOM 652 C CA . VAL A 1 87 ? -9.037 6.371 -0.329 1.00 92.75 87 VAL A CA 1
ATOM 653 C C . VAL A 1 87 ? -8.927 6.122 1.179 1.00 92.75 87 VAL A C 1
ATOM 655 O O . VAL A 1 87 ? -7.814 6.071 1.709 1.00 92.75 87 VAL A O 1
ATOM 658 N N . PRO A 1 88 ? -10.050 5.919 1.894 1.00 93.38 88 PRO A N 1
ATOM 659 C CA . PRO A 1 88 ? -10.031 5.541 3.305 1.00 93.38 88 PRO A CA 1
ATOM 660 C C . PRO A 1 88 ? -9.180 4.294 3.575 1.00 93.38 88 PRO A C 1
ATOM 662 O O . PRO A 1 88 ? -9.225 3.323 2.816 1.00 93.38 88 PRO A O 1
ATOM 665 N N . HIS A 1 89 ? -8.428 4.320 4.676 1.00 94.38 89 HIS A N 1
ATOM 666 C CA . HIS A 1 89 ? -7.580 3.214 5.120 1.00 94.38 89 HIS A CA 1
ATOM 667 C C . HIS A 1 89 ? -8.092 2.627 6.429 1.00 94.38 89 HIS A C 1
ATOM 669 O O . HIS A 1 89 ? -8.187 3.322 7.441 1.00 94.38 89 HIS A O 1
ATOM 675 N N . PHE A 1 90 ? -8.355 1.326 6.411 1.00 95.19 90 PHE A N 1
ATOM 676 C CA . PHE A 1 90 ? -8.778 0.548 7.564 1.00 95.19 90 PHE A CA 1
ATOM 677 C C . PHE A 1 90 ? -7.626 -0.344 8.021 1.00 95.19 90 PHE A C 1
ATOM 679 O O . PHE A 1 90 ? -7.238 -1.291 7.331 1.00 95.19 90 PHE A O 1
ATOM 686 N N . ILE A 1 91 ? -7.068 -0.032 9.187 1.00 96.12 91 ILE A N 1
ATOM 687 C CA . ILE A 1 91 ? -5.924 -0.740 9.758 1.00 96.12 91 ILE A CA 1
ATOM 688 C C . ILE A 1 91 ? -6.436 -1.742 10.784 1.00 96.12 91 ILE A C 1
ATOM 690 O O . ILE A 1 91 ? -6.910 -1.375 11.861 1.00 96.12 91 ILE A O 1
ATOM 694 N N . VAL A 1 92 ? -6.341 -3.027 10.455 1.00 96.31 92 VAL A N 1
ATOM 695 C CA . VAL A 1 92 ? -6.753 -4.107 11.353 1.00 96.31 92 VAL A CA 1
ATOM 696 C C . VAL A 1 92 ? -5.647 -4.354 12.375 1.00 96.31 92 VAL A C 1
ATOM 698 O O . VAL A 1 92 ? -4.530 -4.750 12.028 1.00 96.31 92 VAL A O 1
ATOM 701 N N . THR A 1 93 ? -5.958 -4.117 13.647 1.00 95.94 93 THR A N 1
ATOM 702 C CA . THR A 1 93 ? -5.013 -4.255 14.761 1.00 95.94 93 THR A CA 1
ATOM 703 C C . THR A 1 93 ? -5.753 -4.495 16.065 1.00 95.94 93 THR A C 1
ATOM 705 O O . THR A 1 93 ? -6.774 -3.869 16.293 1.00 95.94 93 THR A O 1
ATOM 708 N N . HIS A 1 94 ? -5.233 -5.332 16.961 1.00 94.69 94 HIS A N 1
ATOM 709 C CA . HIS A 1 94 ? -5.808 -5.460 18.308 1.00 94.69 94 HIS A CA 1
ATOM 710 C C . HIS A 1 94 ? -5.550 -4.209 19.160 1.00 94.69 94 HIS A C 1
ATOM 712 O O . HIS A 1 94 ? -6.386 -3.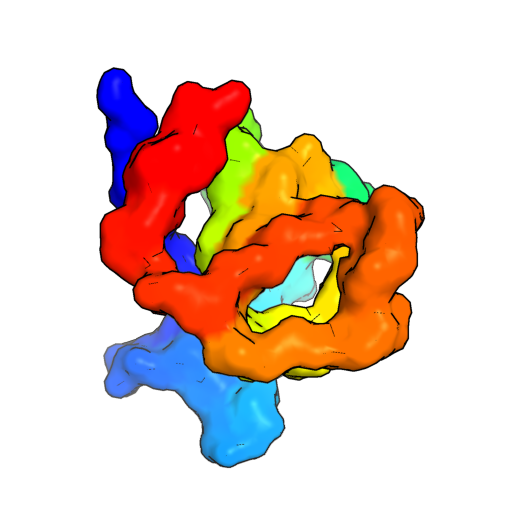824 19.971 1.00 94.69 94 HIS A O 1
ATOM 718 N N . GLU A 1 95 ? -4.405 -3.559 18.945 1.00 94.50 95 GLU A N 1
ATOM 719 C CA . GLU A 1 95 ? -3.961 -2.389 19.701 1.00 94.50 95 GLU A CA 1
ATOM 720 C C . GLU A 1 95 ? -3.566 -1.277 18.717 1.00 94.50 95 GLU A C 1
ATOM 722 O O . GLU A 1 95 ? -2.585 -1.425 17.972 1.00 94.50 95 GLU A O 1
ATOM 727 N N . PRO A 1 96 ? -4.346 -0.187 18.629 1.00 94.62 96 PRO A N 1
ATOM 728 C CA . PRO A 1 96 ? -3.980 0.971 17.826 1.00 94.62 96 PRO A CA 1
ATOM 729 C C . PRO A 1 96 ? -2.732 1.682 18.381 1.00 94.62 96 PRO A C 1
ATOM 731 O O . PRO A 1 96 ? -2.592 1.805 19.602 1.00 94.62 96 PRO A O 1
ATOM 734 N N . PRO A 1 97 ? -1.829 2.169 17.514 1.00 93.81 97 PRO A N 1
ATOM 735 C CA . PRO A 1 97 ? -0.711 3.007 17.932 1.00 93.81 97 PRO A CA 1
ATOM 736 C C . PRO A 1 97 ? -1.216 4.338 18.498 1.00 93.81 97 PRO A C 1
ATOM 738 O O . PRO A 1 97 ? -2.019 5.022 17.864 1.00 93.81 97 PRO A O 1
ATOM 741 N N . GLN A 1 98 ? -0.748 4.702 19.693 1.00 92.75 98 GLN A N 1
ATOM 742 C CA . GLN A 1 98 ? -1.249 5.862 20.441 1.00 92.75 98 GLN A CA 1
ATOM 743 C C . GLN A 1 98 ? -1.025 7.182 19.698 1.00 92.75 98 GLN A C 1
ATOM 745 O O . GLN A 1 98 ? -1.861 8.079 19.755 1.00 92.75 98 GLN A O 1
ATOM 750 N N . GLU A 1 99 ? 0.078 7.285 18.963 1.00 92.81 99 GLU A N 1
ATOM 751 C CA . GLU A 1 99 ? 0.442 8.454 18.171 1.00 92.81 99 GLU A CA 1
ATOM 752 C C . GLU A 1 99 ? -0.530 8.738 17.010 1.00 92.81 99 GLU A C 1
ATOM 754 O O . GLU A 1 99 ? -0.562 9.860 16.512 1.00 92.81 99 GLU A O 1
ATOM 759 N N . TRP A 1 100 ? -1.364 7.764 16.626 1.00 93.62 100 TRP A N 1
ATOM 760 C CA . TRP A 1 100 ? -2.356 7.879 15.550 1.00 93.62 100 TRP A CA 1
ATOM 761 C C . TRP A 1 100 ? -3.808 7.920 16.053 1.00 93.62 100 TRP A C 1
ATOM 763 O O . TRP A 1 100 ? -4.730 7.771 15.253 1.00 93.62 100 TRP A O 1
ATOM 773 N N . LEU A 1 101 ? -4.042 8.107 17.357 1.00 90.00 101 LEU A N 1
ATOM 774 C CA . LEU A 1 101 ? -5.393 8.166 17.943 1.00 90.00 101 LEU A CA 1
ATOM 775 C C . LEU A 1 101 ? -6.015 9.572 17.984 1.00 90.00 101 LEU A C 1
ATOM 777 O O . LEU A 1 101 ? -7.138 9.723 18.463 1.00 90.00 101 LEU A O 1
ATOM 781 N N . GLY A 1 102 ? -5.302 10.601 17.519 1.00 87.75 102 GLY A N 1
ATOM 782 C CA . GLY A 1 102 ? -5.841 11.962 17.436 1.00 87.75 102 GLY A CA 1
ATOM 783 C C . GLY A 1 102 ? -6.983 12.088 16.420 1.00 87.75 102 GLY A C 1
ATOM 784 O O . GLY A 1 102 ? -7.053 11.314 15.468 1.00 87.75 102 GLY A O 1
ATOM 785 N N . GLU A 1 103 ? -7.849 13.093 16.596 1.00 83.56 103 GLU A N 1
ATOM 786 C CA . GLU A 1 103 ? -8.983 13.365 15.689 1.00 83.56 103 GLU A CA 1
ATOM 787 C C . GLU A 1 103 ? -8.543 13.642 14.241 1.00 83.56 103 GLU A C 1
ATOM 789 O O . GLU A 1 103 ? -9.285 13.356 13.307 1.00 83.56 103 GLU A O 1
ATOM 794 N N . ASP A 1 104 ? -7.315 14.134 14.058 1.00 87.12 104 ASP A N 1
ATOM 795 C CA . ASP A 1 104 ? -6.728 14.432 12.748 1.00 87.12 104 ASP A CA 1
ATOM 796 C C . ASP A 1 104 ? -6.115 13.201 12.057 1.00 87.12 104 ASP A C 1
ATOM 798 O O . ASP A 1 104 ? -5.545 13.313 10.969 1.00 87.12 104 ASP A O 1
ATOM 802 N N . SER A 1 105 ? -6.180 12.021 12.683 1.00 91.75 105 SER A N 1
ATOM 803 C CA . SER A 1 105 ? -5.651 10.797 12.088 1.00 91.75 105 SER A CA 1
ATOM 804 C C . SER A 1 105 ? -6.440 10.433 10.829 1.00 91.75 105 SER A C 1
ATOM 806 O O . SER A 1 105 ? -7.660 10.266 10.892 1.00 91.75 105 SER A O 1
ATOM 808 N N . PRO A 1 106 ? -5.775 10.244 9.679 1.00 92.00 106 PRO A N 1
ATOM 809 C CA . PRO A 1 106 ? -6.462 9.864 8.451 1.00 92.00 106 PRO A CA 1
ATOM 810 C C . PRO A 1 106 ? -6.856 8.376 8.439 1.00 92.00 106 PRO A C 1
ATOM 812 O O . PRO A 1 106 ? -7.556 7.925 7.532 1.00 92.00 106 PRO A O 1
ATOM 815 N N . PHE A 1 107 ? -6.401 7.595 9.423 1.00 95.38 107 PHE A N 1
ATOM 816 C CA . PHE A 1 107 ? -6.561 6.146 9.477 1.00 95.38 107 PHE A CA 1
ATOM 817 C C . PHE A 1 107 ? -7.707 5.726 10.395 1.00 95.38 107 PHE A C 1
ATOM 819 O O . PHE A 1 107 ? -7.871 6.245 11.497 1.00 95.38 107 PHE A O 1
ATOM 826 N N . VAL A 1 108 ? -8.451 4.701 9.980 1.00 93.75 108 VAL A N 1
ATOM 827 C CA . VAL A 1 108 ? -9.478 4.063 10.808 1.00 93.75 108 VAL A CA 1
ATOM 828 C C . VAL A 1 108 ? -8.926 2.756 11.368 1.00 93.75 108 VAL A C 1
ATOM 830 O O . VAL A 1 108 ? -8.631 1.826 10.618 1.00 93.75 108 VAL A O 1
ATOM 833 N N . PHE A 1 109 ? -8.808 2.648 12.690 1.00 94.38 109 PHE A N 1
ATOM 834 C CA . PHE A 1 109 ? -8.342 1.419 13.334 1.00 94.38 109 PHE A CA 1
ATOM 835 C C . PHE A 1 109 ? -9.503 0.472 13.642 1.00 94.38 109 PHE A C 1
ATOM 837 O O . PHE A 1 109 ? -10.463 0.837 14.319 1.00 94.38 109 PHE A O 1
ATOM 844 N N . VAL A 1 110 ? -9.394 -0.768 13.165 1.00 94.69 110 VAL A N 1
ATOM 845 C CA . VAL A 1 110 ? -10.404 -1.818 13.343 1.00 94.69 110 VAL A CA 1
ATOM 846 C C . VAL A 1 110 ? -9.874 -2.862 14.322 1.00 94.69 110 VAL A C 1
ATOM 848 O O . VAL A 1 110 ? -9.004 -3.664 13.975 1.00 94.69 110 VAL A O 1
ATOM 851 N N . THR A 1 111 ? -10.418 -2.862 15.542 1.00 93.81 111 THR A N 1
ATOM 852 C CA . THR A 1 111 ? -9.953 -3.711 16.656 1.00 93.81 111 THR A CA 1
ATOM 853 C C . THR A 1 111 ? -10.712 -5.018 16.832 1.00 93.81 111 THR A C 1
ATOM 855 O O . THR A 1 111 ? -10.197 -5.961 17.424 1.00 93.81 111 THR A O 1
ATOM 858 N N . GLU A 1 112 ? -11.904 -5.122 16.249 1.00 88.62 112 GLU A N 1
ATOM 859 C CA . GLU A 1 112 ? -12.754 -6.317 16.331 1.00 88.62 112 GLU A CA 1
ATOM 860 C C . GLU A 1 112 ? -12.394 -7.391 15.283 1.00 88.62 112 GLU A C 1
ATOM 862 O O . GLU A 1 112 ? -12.998 -8.460 15.243 1.00 88.62 112 GLU A O 1
ATOM 867 N N . GLY A 1 113 ? -11.389 -7.135 14.438 1.00 82.31 113 GLY A N 1
ATOM 868 C CA . GLY A 1 113 ? -10.890 -8.064 13.422 1.00 82.31 113 GLY A CA 1
ATOM 869 C C . GLY A 1 113 ? -11.501 -7.883 12.026 1.00 82.31 113 GLY A C 1
ATOM 870 O O . GLY A 1 113 ? -12.509 -7.210 11.823 1.00 82.31 113 GLY A O 1
ATOM 871 N N . ALA A 1 114 ? -10.872 -8.516 11.029 1.00 79.38 114 ALA A N 1
ATOM 872 C CA . ALA A 1 114 ? -11.151 -8.278 9.607 1.00 79.38 114 ALA A CA 1
ATOM 873 C C . ALA A 1 114 ? -12.570 -8.674 9.149 1.00 79.38 114 ALA A C 1
ATOM 875 O O . ALA A 1 114 ? -13.079 -8.136 8.172 1.00 79.38 114 ALA A O 1
ATOM 876 N N . HIS A 1 115 ? -13.244 -9.585 9.854 1.00 78.88 115 HIS A N 1
ATOM 877 C CA . HIS A 1 115 ? -14.597 -10.022 9.494 1.00 78.88 115 HIS A CA 1
ATOM 878 C C . HIS A 1 115 ? -15.648 -8.898 9.579 1.00 78.88 115 HIS A C 1
ATOM 880 O O . HIS A 1 115 ? -16.713 -9.025 8.988 1.00 78.88 115 HIS A O 1
ATOM 886 N N . ARG A 1 116 ? -15.346 -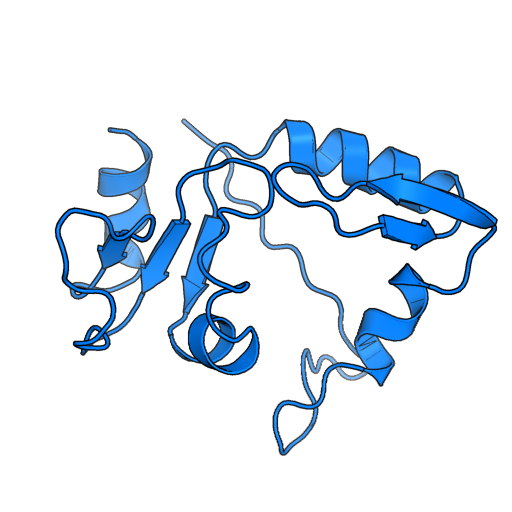7.798 10.280 1.00 77.25 116 ARG A N 1
ATOM 887 C CA . ARG A 1 116 ? -16.228 -6.628 10.425 1.00 77.25 116 ARG A CA 1
ATOM 888 C C . ARG A 1 116 ? -16.083 -5.615 9.292 1.00 77.25 116 ARG A C 1
ATOM 890 O O . ARG A 1 116 ? -16.870 -4.680 9.206 1.00 77.25 116 ARG A O 1
ATOM 897 N N . LEU A 1 117 ? -15.091 -5.781 8.417 1.00 73.38 117 LEU A N 1
ATOM 898 C CA . LEU A 1 117 ? -14.773 -4.794 7.384 1.00 73.38 117 LEU A CA 1
ATOM 899 C C . LEU A 1 117 ? -15.897 -4.609 6.366 1.00 73.38 117 LEU A C 1
ATOM 901 O O . LEU A 1 117 ? -16.087 -3.498 5.889 1.00 73.38 117 LEU A O 1
ATOM 905 N N . THR A 1 118 ? -16.681 -5.649 6.072 1.00 70.25 118 THR A N 1
ATOM 906 C CA . THR A 1 118 ? -17.842 -5.520 5.176 1.00 70.25 118 THR A CA 1
ATOM 907 C C . THR A 1 118 ? -18.891 -4.564 5.735 1.00 70.25 118 THR A C 1
ATOM 909 O O . THR A 1 118 ? -19.476 -3.806 4.976 1.00 70.25 118 THR A O 1
ATOM 912 N N . ASP A 1 119 ? -19.071 -4.535 7.058 1.00 68.00 119 ASP A N 1
ATOM 913 C CA . ASP A 1 119 ? -20.037 -3.651 7.722 1.00 68.00 119 ASP A CA 1
ATOM 914 C C . ASP A 1 119 ? -19.530 -2.200 7.812 1.00 68.00 119 ASP A C 1
ATOM 916 O O . ASP A 1 119 ? -20.318 -1.265 7.971 1.00 68.00 119 ASP A O 1
ATOM 920 N N . ILE A 1 120 ? -18.205 -2.019 7.779 1.00 69.75 120 ILE A N 1
ATOM 921 C CA . ILE A 1 120 ? -17.528 -0.735 7.990 1.00 69.75 120 ILE A CA 1
ATOM 922 C C . ILE A 1 120 ? -17.273 -0.028 6.656 1.00 69.75 120 ILE A C 1
ATOM 924 O O . ILE A 1 120 ? -17.504 1.170 6.560 1.00 69.75 120 ILE A O 1
ATOM 928 N N . CYS A 1 121 ? -16.836 -0.753 5.625 1.00 66.56 121 CYS A N 1
ATOM 929 C CA . CYS A 1 121 ? -16.527 -0.178 4.315 1.00 66.56 121 CYS A CA 1
ATOM 930 C C . CYS A 1 121 ? -17.776 0.158 3.475 1.00 66.56 121 CYS A C 1
ATOM 932 O O . CYS A 1 121 ? -17.641 0.801 2.438 1.00 66.56 121 CYS A O 1
ATOM 934 N N . GLU A 1 122 ? -18.971 -0.294 3.875 1.00 60.09 122 GLU A N 1
ATOM 935 C CA . GLU A 1 122 ? -20.243 0.048 3.213 1.00 60.09 122 GLU A CA 1
ATOM 936 C C . GLU A 1 122 ? -20.915 1.319 3.769 1.00 60.09 122 GLU A C 1
ATOM 938 O O . GLU A 1 122 ? -21.927 1.755 3.216 1.00 60.09 122 GLU A O 1
ATOM 943 N N . LYS A 1 123 ? -20.377 1.906 4.845 1.00 47.06 123 LYS A N 1
ATOM 944 C CA . LYS A 1 123 ? -20.849 3.175 5.419 1.00 47.06 123 LYS A CA 1
ATOM 945 C C . LYS A 1 123 ? -20.093 4.361 4.840 1.00 47.06 123 LYS A C 1
ATOM 947 O O . LYS A 1 123 ? -20.764 5.393 4.626 1.00 47.06 123 LYS A O 1
#

Radius of gyration: 15.42 Å; chains: 1; bounding box: 36×34×40 Å

Secondary structure (DSSP, 8-state):
-PPP-------TTS-SS-TT---HHHHGGGGSSSEEEEPTTSS-EEEE-HHHHHHHHHHHTT---EEEEHHHHHHTGGGGG--GGGS-EEEE-SS--GGG-STT--EEEE-S-GGGHHHHHT-

pLDDT: mean 90.93, std 7.94, range [47.06, 97.56]

Sequence (123 aa):
MGKNVAAFTMSLDGFIAGPNDEVGRLFKWYGSGDTEFTVPGTDMIFKAAQASADYLQDSWSKLGAIVTGRRDFDVSNAWGGNLILGVPHFIVTHEPPQEWLGEDSPFVFVTEGAHRLTDICEK

Foldseek 3Di:
DDDDDDDAQADPVGHRADPVRHRCVSCVQQAPAADWDAFAQDRDITHHHPVVRVVCVVVLQRDQEAEDEPVVCVVCVVVVQTDTSNHAYEYEDLDDDPVQPDPPRSHHYDNVGDVCVVVVSVD